Protein AF-A0A2V9GAP5-F1 (afdb_monomer_lite)

Foldseek 3Di:
DDDDDDDDDDDPPPPPPPVVPVVVVVVVVVVVVVVVVVVVVVVVVVVVVVVVVVVVVVVVVVVVVVVVVVVVVVVVVVVVVVVVVVVVVVVVVVVVVVVVVVVVVPPPCPDDDDPPPDDPPCVVVVVVVVVVVVVVVVVVVVVVVVVVPPDDPDLVVVCVVVVDHDPDDDPPDDD

Secondary structure (DSSP, 8-state):
----PPP-PPP----------HHHHHHHHHHHHHHHHHHHHHHHHHHHHHHHHHHHHHHHHHHHHHHHHHHHHHHHHHHHHHHHHHHHHHHHHHHHHHHHHHHGGG---SS----------THHHHHHHHHHHHHHHHHHHHHHHHHH-----SHHHHHHHH-S-------S---

pLDDT: mean 80.05, std 18.8, range [38.16, 98.5]

Sequence (175 aa):
MLKRAKPSQPLPLRDEITDRDPTYEALRSELAKSKTELAATEARAAAMSALVRTYRTESQQLDHKEVLHEAILRAAKSDEENYMLYLHKQEEARISDALDQQRFSNVVVAEPATVPFAPQGRWLLVVLLGGLIASLASVMLALVVDRWDPSFRTPDEVESFLGTPVIAAFPKNGR

Structure (mmCIF, N/CA/C/O backbone):
data_AF-A0A2V9GAP5-F1
#
_entry.id   AF-A0A2V9GAP5-F1
#
loop_
_atom_site.group_PDB
_atom_site.id
_atom_site.type_symbol
_atom_site.label_atom_id
_atom_site.label_alt_id
_atom_site.label_comp_id
_atom_site.label_asym_id
_atom_site.label_entity_id
_atom_site.label_seq_id
_atom_site.pdbx_PDB_ins_code
_atom_site.Cartn_x
_atom_site.Cartn_y
_atom_site.Cartn_z
_atom_site.occupancy
_atom_site.B_iso_or_equiv
_atom_site.auth_seq_id
_atom_site.auth_comp_id
_atom_site.auth_asym_id
_atom_site.auth_atom_id
_atom_site.pdbx_PDB_model_num
ATOM 1 N N . MET A 1 1 ? 80.482 -20.553 -98.162 1.00 42.00 1 MET A N 1
ATOM 2 C CA . MET A 1 1 ? 80.580 -19.219 -97.525 1.00 42.00 1 MET A CA 1
ATOM 3 C C . MET A 1 1 ? 79.157 -18.718 -97.303 1.00 42.00 1 MET A C 1
ATOM 5 O O . MET A 1 1 ? 78.459 -18.510 -98.275 1.00 42.00 1 MET A O 1
ATOM 9 N N . LEU A 1 2 ? 78.578 -18.914 -96.117 1.00 42.34 2 LEU A N 1
ATOM 10 C CA . LEU A 1 2 ? 78.665 -18.061 -94.919 1.00 42.34 2 LEU A CA 1
ATOM 11 C C . LEU A 1 2 ? 77.741 -16.829 -94.966 1.00 42.34 2 LEU A C 1
ATOM 13 O O . LEU A 1 2 ? 77.959 -15.927 -95.763 1.00 42.34 2 LEU A O 1
ATOM 17 N N . LYS A 1 3 ? 76.868 -16.783 -93.943 1.00 44.09 3 LYS A N 1
ATOM 18 C CA . LYS A 1 3 ? 76.179 -15.629 -93.328 1.00 44.09 3 LYS A CA 1
ATOM 19 C C . LYS A 1 3 ? 74.914 -15.124 -94.046 1.00 44.09 3 LYS A C 1
ATOM 21 O O . LYS A 1 3 ? 74.929 -14.897 -95.237 1.00 44.09 3 LYS A O 1
ATOM 26 N N . ARG A 1 4 ? 73.801 -14.844 -93.362 1.00 42.56 4 ARG A N 1
ATOM 27 C CA . ARG A 1 4 ? 73.518 -14.786 -91.917 1.00 42.56 4 ARG A CA 1
ATOM 28 C C . ARG A 1 4 ? 72.001 -14.846 -91.718 1.00 42.56 4 ARG A C 1
ATOM 30 O O . ARG A 1 4 ? 71.261 -14.163 -92.419 1.00 42.56 4 ARG A O 1
ATOM 37 N N . ALA A 1 5 ? 71.584 -15.642 -90.739 1.00 53.00 5 ALA A N 1
ATOM 38 C CA . ALA A 1 5 ? 70.235 -15.673 -90.197 1.00 53.00 5 ALA A CA 1
ATOM 39 C C . ALA A 1 5 ? 69.808 -14.281 -89.694 1.00 53.00 5 ALA A C 1
ATOM 41 O O . ALA A 1 5 ? 70.593 -13.589 -89.041 1.00 53.00 5 ALA A O 1
ATOM 42 N N . LYS A 1 6 ? 68.567 -13.886 -89.997 1.00 49.28 6 LYS A N 1
ATOM 43 C CA . LYS A 1 6 ? 67.902 -12.738 -89.369 1.00 49.28 6 LYS A CA 1
ATOM 44 C C . LYS A 1 6 ? 67.320 -13.183 -88.019 1.00 49.28 6 LYS A C 1
ATOM 46 O O . LYS A 1 6 ? 66.741 -14.266 -87.966 1.00 49.28 6 LYS A O 1
ATOM 51 N N . PRO A 1 7 ? 67.471 -12.392 -86.946 1.00 47.06 7 PRO A N 1
ATOM 52 C CA . PRO A 1 7 ? 66.996 -12.771 -85.625 1.00 47.06 7 PRO A CA 1
ATOM 53 C C . PRO A 1 7 ? 65.478 -12.593 -85.513 1.00 47.06 7 PRO A C 1
ATOM 55 O O . PRO A 1 7 ? 64.912 -11.599 -85.965 1.00 47.06 7 PRO A O 1
ATOM 58 N N . SER A 1 8 ? 64.842 -13.570 -84.878 1.00 51.41 8 SER A N 1
ATOM 59 C CA . SER A 1 8 ? 63.476 -13.532 -84.364 1.00 51.41 8 SER A CA 1
ATOM 60 C C . SER A 1 8 ? 63.342 -12.444 -83.292 1.00 51.41 8 SER A C 1
ATOM 62 O O . SER A 1 8 ? 63.929 -12.561 -82.217 1.00 51.41 8 SER A O 1
ATOM 64 N N . GLN A 1 9 ? 62.583 -11.386 -83.588 1.00 55.16 9 GLN A N 1
ATOM 65 C CA . GLN A 1 9 ? 62.144 -10.402 -82.595 1.00 55.16 9 GLN A CA 1
ATOM 66 C C . GLN A 1 9 ? 61.122 -11.059 -81.653 1.00 55.16 9 GLN A C 1
ATOM 68 O O . GLN A 1 9 ? 60.134 -11.609 -82.145 1.00 55.16 9 GLN A O 1
ATOM 73 N N . PRO A 1 10 ? 61.317 -11.026 -80.324 1.00 55.38 10 PRO A N 1
ATOM 74 C CA . PRO A 1 10 ? 60.273 -11.438 -79.398 1.00 55.38 10 PRO A CA 1
ATOM 75 C C . PRO A 1 10 ? 59.133 -10.412 -79.443 1.00 55.38 10 PRO A C 1
ATOM 77 O O . PRO A 1 10 ? 59.378 -9.205 -79.502 1.00 55.38 10 PRO A O 1
ATOM 80 N N . LEU A 1 11 ? 57.890 -10.904 -79.452 1.00 56.31 11 LEU A N 1
ATOM 81 C CA . LEU A 1 11 ? 56.691 -10.071 -79.374 1.00 56.31 11 LEU A CA 1
ATOM 82 C C . LEU A 1 11 ? 56.802 -9.136 -78.158 1.00 56.31 11 LEU A C 1
ATOM 84 O O . LEU A 1 11 ? 57.191 -9.607 -77.086 1.00 56.31 11 LEU A O 1
ATOM 88 N N . PRO A 1 12 ? 56.439 -7.847 -78.276 1.00 52.25 12 PRO A N 1
ATOM 89 C CA . PRO A 1 12 ? 56.306 -7.008 -77.100 1.00 52.25 12 PRO A CA 1
ATOM 90 C C . PRO A 1 12 ? 55.169 -7.580 -76.253 1.00 52.25 12 PRO A C 1
ATOM 92 O O . PRO A 1 12 ? 54.003 -7.555 -76.654 1.00 52.25 12 PRO A O 1
ATOM 95 N N . LEU A 1 13 ? 55.525 -8.134 -75.095 1.00 56.91 13 LEU A N 1
ATOM 96 C CA . LEU A 1 13 ? 54.592 -8.341 -74.000 1.00 56.91 13 LEU A CA 1
ATOM 97 C C . LEU A 1 13 ? 53.980 -6.970 -73.718 1.00 56.91 13 LEU A C 1
ATOM 99 O O . LEU A 1 13 ? 54.656 -6.053 -73.255 1.00 56.91 13 LEU A O 1
ATOM 103 N N . ARG A 1 14 ? 52.715 -6.803 -74.103 1.00 49.72 14 ARG A N 1
ATOM 104 C CA . ARG A 1 14 ? 51.890 -5.720 -73.591 1.00 49.72 14 ARG A CA 1
ATOM 105 C C . ARG A 1 14 ? 51.720 -6.011 -72.108 1.00 49.72 14 ARG A C 1
ATOM 107 O O . ARG A 1 14 ? 50.833 -6.774 -71.738 1.00 49.72 14 ARG A O 1
ATOM 114 N N . ASP A 1 15 ? 52.580 -5.423 -71.288 1.00 47.41 15 ASP A N 1
ATOM 115 C CA . ASP A 1 15 ? 52.217 -5.123 -69.913 1.00 47.41 15 ASP A CA 1
ATOM 116 C C . ASP A 1 15 ? 51.073 -4.118 -70.010 1.00 47.41 15 ASP A C 1
ATOM 118 O O . ASP A 1 15 ? 51.257 -2.905 -70.112 1.00 47.41 15 ASP A O 1
ATOM 122 N N . GLU A 1 16 ? 49.858 -4.650 -70.087 1.00 46.19 16 GLU A N 1
ATOM 123 C CA . GLU A 1 16 ? 48.656 -3.918 -69.750 1.00 46.19 16 GLU A CA 1
ATOM 124 C C . GLU A 1 16 ? 48.763 -3.679 -68.246 1.00 46.19 16 GLU A C 1
ATOM 126 O O . GLU A 1 16 ? 48.257 -4.442 -67.422 1.00 46.19 16 GLU A O 1
ATOM 131 N N . ILE A 1 17 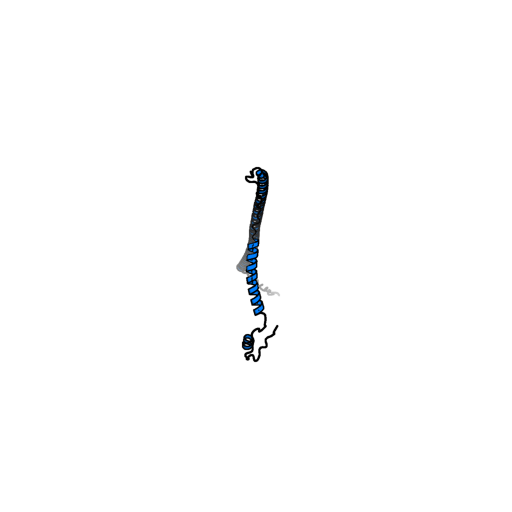? 49.533 -2.651 -67.883 1.00 52.22 17 ILE A N 1
ATOM 132 C CA . ILE A 1 17 ? 49.491 -2.072 -66.555 1.00 52.22 17 ILE A CA 1
ATOM 133 C C . ILE A 1 17 ? 48.059 -1.557 -66.462 1.00 52.22 17 ILE A C 1
ATOM 135 O O . ILE A 1 17 ? 47.737 -0.462 -66.919 1.00 52.22 17 ILE A O 1
ATOM 139 N N . THR A 1 18 ? 47.166 -2.411 -65.961 1.00 55.19 18 THR A N 1
ATOM 140 C CA . THR A 1 18 ? 45.928 -1.991 -65.323 1.00 55.19 18 THR A CA 1
ATOM 141 C C . THR A 1 18 ? 46.395 -1.136 -64.160 1.00 55.19 18 THR A C 1
ATOM 143 O O . THR A 1 18 ? 46.588 -1.619 -63.045 1.00 55.19 18 THR A O 1
ATOM 146 N N . ASP A 1 19 ? 46.712 0.117 -64.471 1.00 53.78 19 ASP A N 1
ATOM 147 C CA . ASP A 1 19 ? 47.077 1.133 -63.513 1.00 53.78 19 ASP A CA 1
ATOM 148 C C . ASP A 1 19 ? 45.773 1.435 -62.787 1.00 53.78 19 ASP A C 1
ATOM 150 O O . ASP A 1 19 ? 44.935 2.229 -63.216 1.00 53.78 19 ASP A O 1
ATOM 154 N N . ARG A 1 20 ? 45.502 0.610 -61.773 1.00 62.16 20 ARG A N 1
ATOM 155 C CA . ARG A 1 20 ? 44.418 0.820 -60.829 1.00 62.16 20 ARG A CA 1
ATOM 156 C C . ARG A 1 20 ? 44.632 2.213 -60.279 1.00 62.16 20 ARG A C 1
ATOM 158 O O . ARG A 1 20 ? 45.598 2.410 -59.551 1.00 62.16 20 ARG A O 1
ATOM 165 N N . ASP A 1 21 ? 43.738 3.138 -60.620 1.00 75.69 21 ASP A N 1
ATOM 166 C CA . ASP A 1 21 ? 43.784 4.500 -60.102 1.00 75.69 21 ASP A CA 1
ATOM 167 C C . ASP A 1 21 ? 43.881 4.429 -58.565 1.00 75.69 21 ASP A C 1
ATOM 169 O O . ASP A 1 21 ? 42.921 4.004 -57.903 1.00 75.69 21 ASP A O 1
ATOM 173 N N . PRO A 1 22 ? 45.038 4.783 -57.978 1.00 80.38 22 PRO A N 1
ATOM 174 C CA . PRO A 1 22 ? 45.270 4.633 -56.547 1.00 80.38 22 PRO A CA 1
ATOM 175 C C . PRO A 1 22 ? 44.292 5.487 -55.731 1.00 80.38 22 PRO A C 1
ATOM 177 O O . PRO A 1 22 ? 43.966 5.148 -54.593 1.00 80.38 22 PRO A O 1
ATOM 180 N N . THR A 1 23 ? 43.752 6.550 -56.333 1.00 84.31 23 THR A N 1
ATOM 181 C CA . THR A 1 23 ? 42.716 7.403 -55.745 1.00 84.31 23 THR A CA 1
ATOM 182 C C . THR A 1 23 ? 41.399 6.654 -55.564 1.00 84.31 23 THR A C 1
ATOM 184 O O . THR A 1 23 ? 40.734 6.800 -54.536 1.00 84.31 23 THR A O 1
ATOM 187 N N . TYR A 1 24 ? 41.020 5.820 -56.536 1.00 87.38 24 TYR A N 1
ATOM 188 C CA . TYR A 1 24 ? 39.764 5.073 -56.500 1.00 87.38 24 TYR A CA 1
ATOM 189 C C . TYR A 1 24 ? 39.777 3.982 -55.423 1.00 87.38 24 TYR A C 1
ATOM 191 O O . TYR A 1 24 ? 38.814 3.844 -54.665 1.00 87.38 24 TYR A O 1
ATOM 199 N N . GLU A 1 25 ? 40.876 3.232 -55.304 1.00 88.62 25 GLU A N 1
ATOM 200 C CA . GLU A 1 25 ? 41.011 2.210 -54.256 1.00 88.62 25 GLU A CA 1
ATOM 201 C C . GLU A 1 25 ? 41.095 2.842 -52.853 1.00 88.62 25 GLU A C 1
ATOM 203 O O . GLU A 1 25 ? 40.479 2.328 -51.914 1.00 88.62 25 GLU A O 1
ATOM 208 N N . ALA A 1 26 ? 41.753 4.001 -52.705 1.00 89.00 26 ALA A N 1
ATOM 209 C CA . ALA A 1 26 ? 41.756 4.757 -51.451 1.00 89.00 26 ALA A CA 1
ATOM 210 C C . ALA A 1 26 ? 40.341 5.216 -51.052 1.00 89.00 26 ALA A C 1
ATOM 212 O O . ALA A 1 26 ? 39.921 5.012 -49.912 1.00 89.00 26 ALA A O 1
ATOM 213 N N . LEU A 1 27 ? 39.567 5.759 -51.998 1.00 92.94 27 LEU A N 1
ATOM 214 C CA . LEU A 1 27 ? 38.193 6.203 -51.746 1.00 92.94 27 LEU A CA 1
ATOM 215 C C . LEU A 1 27 ? 37.264 5.031 -51.399 1.00 92.94 27 LEU A C 1
ATOM 217 O O . LEU A 1 27 ? 36.411 5.143 -50.517 1.00 92.94 27 LEU A O 1
ATOM 221 N N . ARG A 1 28 ? 37.444 3.879 -52.055 1.00 94.06 28 ARG A N 1
ATOM 222 C CA . ARG A 1 28 ? 36.701 2.651 -51.748 1.00 94.06 28 ARG A CA 1
ATOM 223 C C . ARG A 1 28 ? 37.021 2.129 -50.349 1.00 94.06 28 ARG A C 1
ATOM 225 O O . ARG A 1 28 ? 36.103 1.699 -49.649 1.00 94.06 28 ARG A O 1
ATOM 232 N N . SER A 1 29 ? 38.291 2.172 -49.947 1.00 93.25 29 SER A N 1
ATOM 233 C CA . SER A 1 29 ? 38.723 1.810 -48.595 1.00 93.25 29 SER A CA 1
ATOM 234 C C . SER A 1 29 ? 38.112 2.739 -47.547 1.00 93.25 29 SER A C 1
ATOM 236 O O . SER A 1 29 ? 37.570 2.258 -46.553 1.00 93.25 29 SER A O 1
ATOM 238 N N . GLU A 1 30 ? 38.125 4.053 -47.783 1.00 95.31 30 GLU A N 1
ATOM 239 C CA . GLU A 1 30 ? 37.531 5.028 -46.860 1.00 95.31 30 GLU A CA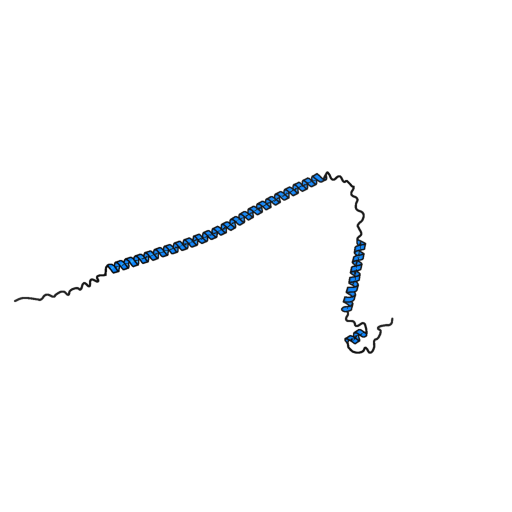 1
ATOM 240 C C . GLU A 1 30 ? 36.014 4.832 -46.743 1.00 95.31 30 GLU A C 1
ATOM 242 O O . GLU A 1 30 ? 35.474 4.768 -45.643 1.00 95.31 30 GLU A O 1
ATOM 247 N N . LEU A 1 31 ? 35.321 4.610 -47.863 1.00 96.12 31 LEU A N 1
ATOM 248 C CA . LEU A 1 31 ? 33.887 4.318 -47.864 1.00 96.12 31 LEU A CA 1
ATOM 249 C C . LEU A 1 31 ? 33.568 3.020 -47.110 1.00 96.12 31 LEU A C 1
ATOM 251 O O . LEU A 1 31 ? 32.588 2.966 -46.362 1.00 96.12 31 LEU A O 1
ATOM 255 N N . ALA A 1 32 ? 34.374 1.969 -47.289 1.00 95.38 32 ALA A N 1
ATOM 256 C CA . ALA A 1 32 ? 34.223 0.729 -46.534 1.00 95.38 32 ALA A CA 1
ATOM 257 C C . ALA A 1 32 ? 34.416 0.972 -45.030 1.00 95.38 32 ALA A C 1
ATOM 259 O O . ALA A 1 32 ? 33.592 0.523 -44.232 1.00 95.38 32 ALA A O 1
ATOM 260 N N . LYS A 1 33 ? 35.435 1.750 -44.651 1.00 96.94 33 LYS A N 1
ATOM 261 C CA . LYS A 1 33 ? 35.702 2.137 -43.264 1.00 96.94 33 LYS A CA 1
ATOM 262 C C . LYS A 1 33 ? 34.536 2.926 -42.663 1.00 96.94 33 LYS A C 1
ATOM 264 O O . LYS A 1 33 ? 33.989 2.493 -41.650 1.00 96.94 33 LYS A O 1
ATOM 269 N N . SER A 1 34 ? 34.061 3.987 -43.318 1.00 96.62 34 SER A N 1
ATOM 270 C CA . SER A 1 34 ? 32.913 4.769 -42.836 1.00 96.62 34 SER A CA 1
ATOM 271 C C . SER A 1 34 ? 31.641 3.926 -42.713 1.00 96.62 34 SER A C 1
ATOM 273 O O . SER A 1 34 ? 30.898 4.082 -41.748 1.00 96.62 34 SER A O 1
ATOM 275 N N . LYS A 1 35 ? 31.392 2.983 -43.635 1.00 97.50 35 LYS A N 1
ATOM 276 C CA . LYS A 1 35 ? 30.262 2.043 -43.513 1.00 97.50 35 LYS A CA 1
ATOM 277 C C . LYS A 1 35 ? 30.387 1.143 -42.287 1.00 97.50 35 LYS A C 1
ATOM 279 O O . LYS A 1 35 ? 29.393 0.918 -41.602 1.00 97.50 35 LYS A O 1
ATOM 284 N N . THR A 1 36 ? 31.585 0.631 -41.999 1.00 97.44 36 THR A N 1
ATOM 285 C CA . THR A 1 36 ? 31.807 -0.186 -40.796 1.00 97.44 36 THR A CA 1
ATOM 286 C C . THR A 1 36 ? 31.676 0.628 -39.513 1.00 97.44 36 THR A C 1
ATOM 288 O O . THR A 1 36 ? 31.097 0.144 -38.544 1.00 97.44 36 THR A O 1
ATOM 291 N N . GLU A 1 37 ? 32.145 1.877 -39.511 1.00 97.44 37 GLU A N 1
ATOM 292 C CA . GLU A 1 37 ? 31.994 2.788 -38.377 1.00 97.44 37 GLU A CA 1
ATOM 293 C C . GLU A 1 37 ? 30.525 3.135 -38.129 1.00 97.44 37 GLU A C 1
ATOM 295 O O . GLU A 1 37 ? 30.083 3.078 -36.983 1.00 97.44 37 GLU A O 1
ATOM 300 N N . LEU A 1 38 ? 29.754 3.411 -39.187 1.00 97.88 38 LEU A N 1
ATOM 301 C CA . LEU A 1 38 ? 28.312 3.640 -39.100 1.00 97.88 38 LEU A CA 1
ATOM 302 C C . LEU A 1 38 ? 27.586 2.416 -38.529 1.00 97.88 38 LEU A C 1
ATOM 304 O O . LEU A 1 38 ? 26.848 2.535 -37.558 1.00 97.88 38 LEU A O 1
ATOM 308 N N . ALA A 1 39 ? 27.851 1.221 -39.063 1.00 97.56 39 ALA A N 1
ATOM 309 C CA . ALA A 1 39 ? 27.238 -0.005 -38.554 1.00 97.56 39 ALA A CA 1
ATOM 310 C C . ALA A 1 39 ? 27.597 -0.257 -37.075 1.00 97.56 39 ALA A C 1
ATOM 312 O O . ALA A 1 39 ? 26.755 -0.679 -36.281 1.00 97.56 39 ALA A O 1
ATOM 313 N N . ALA A 1 40 ? 28.839 0.033 -36.674 1.00 97.62 40 ALA A N 1
ATOM 314 C CA . ALA A 1 40 ? 29.275 -0.103 -35.289 1.00 97.62 40 ALA A CA 1
ATOM 315 C C . ALA A 1 40 ? 28.609 0.923 -34.354 1.00 97.62 40 ALA A C 1
ATOM 317 O O . ALA A 1 40 ? 28.261 0.581 -33.221 1.00 97.62 40 ALA A O 1
ATOM 318 N N . THR A 1 41 ? 28.434 2.177 -34.784 1.00 97.75 41 THR A N 1
ATOM 319 C CA . THR A 1 41 ? 27.754 3.203 -33.978 1.00 97.75 41 THR A CA 1
ATOM 320 C C . THR A 1 41 ? 26.254 2.946 -33.884 1.00 97.75 41 THR A C 1
ATOM 322 O O . THR A 1 41 ? 25.707 3.060 -32.788 1.00 97.75 41 THR A O 1
ATOM 325 N N . GLU A 1 42 ? 25.608 2.500 -34.961 1.00 98.25 42 GLU A N 1
ATOM 326 C CA . GLU A 1 42 ? 24.206 2.066 -34.956 1.00 98.25 42 GLU A CA 1
ATOM 327 C C . GLU A 1 42 ? 23.986 0.882 -34.010 1.00 98.25 42 GLU A C 1
ATOM 329 O O . GLU A 1 42 ? 23.070 0.912 -33.187 1.00 98.25 42 GLU A O 1
ATOM 334 N N . ALA A 1 43 ? 24.867 -0.125 -34.041 1.00 97.62 43 ALA A N 1
ATOM 335 C CA . ALA A 1 43 ? 24.798 -1.258 -33.119 1.00 97.62 43 ALA A CA 1
ATOM 336 C C . ALA A 1 43 ? 24.942 -0.820 -31.650 1.00 97.62 43 ALA A C 1
ATOM 338 O O . ALA A 1 43 ? 24.191 -1.281 -30.786 1.00 97.62 43 ALA A O 1
ATOM 339 N N . ARG A 1 44 ? 25.860 0.113 -31.353 1.00 97.75 44 ARG A N 1
ATOM 340 C CA . ARG A 1 44 ? 26.001 0.687 -30.002 1.00 97.75 44 ARG A CA 1
ATOM 341 C C . ARG A 1 44 ? 24.767 1.483 -29.585 1.00 97.75 44 ARG A C 1
ATOM 343 O O . ARG A 1 44 ? 24.320 1.341 -28.449 1.00 97.75 44 ARG A O 1
ATOM 350 N N . ALA A 1 45 ? 24.208 2.294 -30.482 1.00 98.06 45 ALA A N 1
ATOM 351 C CA . ALA A 1 45 ? 22.997 3.062 -30.215 1.00 98.06 45 ALA A CA 1
ATOM 352 C C . ALA A 1 45 ? 21.805 2.134 -29.932 1.00 98.06 45 ALA A C 1
ATOM 354 O O . ALA A 1 45 ? 21.080 2.344 -28.959 1.00 98.06 45 ALA A O 1
ATOM 355 N N . ALA A 1 46 ? 21.651 1.063 -30.715 1.00 98.25 46 ALA A N 1
ATOM 356 C CA . ALA A 1 46 ? 20.626 0.050 -30.502 1.00 98.25 46 ALA A CA 1
ATOM 357 C C . ALA A 1 46 ? 20.786 -0.636 -29.135 1.00 98.25 46 ALA A C 1
ATOM 359 O O . ALA A 1 46 ? 19.826 -0.676 -28.361 1.00 98.25 46 ALA A O 1
ATOM 360 N N . ALA A 1 47 ? 21.996 -1.089 -28.790 1.00 97.94 47 ALA A N 1
ATOM 361 C CA . ALA A 1 47 ? 22.282 -1.710 -27.495 1.00 97.94 47 ALA A CA 1
ATOM 362 C C . ALA A 1 47 ? 22.006 -0.759 -26.315 1.00 97.94 47 ALA A C 1
ATOM 364 O O . ALA A 1 47 ? 21.355 -1.148 -25.345 1.00 97.94 47 ALA A O 1
ATOM 365 N N . MET A 1 48 ? 22.426 0.506 -26.417 1.00 98.12 48 MET A N 1
ATOM 366 C CA . MET A 1 48 ? 22.162 1.518 -25.391 1.00 98.12 48 MET A CA 1
ATOM 367 C C . MET A 1 48 ? 20.661 1.797 -25.248 1.00 98.12 48 MET A C 1
ATOM 369 O O . MET A 1 48 ? 20.146 1.884 -24.136 1.00 98.12 48 MET A O 1
ATOM 373 N N . SER A 1 49 ? 19.931 1.886 -26.363 1.00 98.00 49 SER A N 1
ATOM 374 C CA . SER A 1 49 ? 18.481 2.093 -26.336 1.00 98.00 49 SER A CA 1
ATOM 375 C C . SER A 1 49 ? 17.741 0.931 -25.664 1.00 98.00 49 SER A C 1
ATOM 377 O O . SER A 1 49 ? 16.784 1.161 -24.925 1.00 98.00 49 SER A O 1
ATOM 379 N N . ALA A 1 50 ? 18.207 -0.306 -25.867 1.00 98.06 50 ALA A N 1
ATOM 380 C CA . ALA A 1 50 ? 17.674 -1.479 -25.188 1.00 98.06 50 ALA A CA 1
ATOM 381 C C . ALA A 1 50 ? 17.939 -1.403 -23.679 1.00 98.06 50 ALA A C 1
ATOM 383 O O . ALA A 1 50 ? 17.016 -1.591 -22.892 1.00 98.06 50 ALA A O 1
ATOM 384 N N . LEU A 1 51 ? 19.157 -1.026 -23.279 1.00 98.25 51 LEU A N 1
ATOM 385 C CA . LEU A 1 51 ? 19.525 -0.868 -21.874 1.00 98.25 51 LEU A CA 1
ATOM 386 C C . LEU A 1 51 ? 18.678 0.204 -21.169 1.00 98.25 51 LEU A C 1
ATOM 388 O O . LEU A 1 51 ? 18.150 -0.038 -20.087 1.00 98.25 51 LEU A O 1
ATOM 392 N N . VAL A 1 52 ? 18.469 1.359 -21.811 1.00 98.38 52 VAL A N 1
ATOM 393 C CA . VAL A 1 52 ? 17.598 2.428 -21.290 1.00 98.38 52 VAL A CA 1
ATOM 394 C C . VAL A 1 52 ? 16.158 1.941 -21.114 1.00 98.38 52 VAL A C 1
ATOM 396 O O . VAL A 1 52 ? 15.518 2.269 -20.115 1.00 98.38 52 VAL A O 1
ATOM 399 N N . ARG A 1 53 ? 15.630 1.145 -22.053 1.00 98.31 53 ARG A N 1
ATOM 400 C CA . ARG A 1 53 ? 14.280 0.565 -21.932 1.00 98.31 53 ARG A CA 1
ATOM 401 C C . ARG A 1 53 ? 14.182 -0.407 -20.758 1.00 98.31 53 ARG A C 1
ATOM 403 O O . ARG A 1 53 ? 13.187 -0.358 -20.033 1.00 98.31 53 ARG A O 1
ATOM 410 N N . THR A 1 54 ? 15.200 -1.239 -20.546 1.00 98.19 54 THR A N 1
ATOM 411 C CA . THR A 1 54 ? 15.262 -2.151 -19.397 1.00 98.19 54 THR A CA 1
ATOM 412 C C . THR A 1 54 ? 15.264 -1.371 -18.088 1.00 98.19 54 THR A C 1
ATOM 414 O O . THR A 1 54 ? 14.357 -1.562 -17.283 1.00 98.19 54 THR A O 1
ATOM 417 N N . TYR A 1 55 ? 16.178 -0.410 -17.919 1.00 97.94 55 TYR A N 1
ATOM 418 C CA . TYR A 1 55 ? 16.238 0.408 -16.702 1.00 97.94 55 TYR A CA 1
ATOM 419 C C . TYR A 1 55 ? 14.954 1.195 -16.449 1.00 97.94 55 TYR A C 1
ATOM 421 O O . TYR A 1 55 ? 14.511 1.309 -15.310 1.00 97.94 55 TYR A O 1
ATOM 429 N N . ARG A 1 56 ? 14.312 1.712 -17.500 1.00 98.06 56 ARG A N 1
ATOM 430 C CA . ARG A 1 56 ? 13.022 2.395 -17.358 1.00 98.06 56 ARG A CA 1
ATOM 431 C C . ARG A 1 56 ? 11.932 1.451 -16.854 1.00 98.06 56 ARG A C 1
ATOM 433 O O . ARG A 1 56 ? 11.128 1.853 -16.022 1.00 98.06 56 ARG A O 1
ATOM 440 N N . THR A 1 57 ? 11.917 0.215 -17.345 1.00 97.88 57 THR A N 1
ATOM 441 C CA . THR A 1 57 ? 10.959 -0.807 -16.904 1.00 97.88 57 THR A CA 1
ATOM 442 C C . THR A 1 57 ? 11.226 -1.216 -15.455 1.00 97.88 57 THR A C 1
ATOM 444 O O . THR A 1 57 ? 10.292 -1.299 -14.664 1.00 97.88 57 THR A O 1
ATOM 447 N N . GLU A 1 58 ? 12.490 -1.415 -15.081 1.00 97.81 58 GLU A N 1
ATOM 448 C CA . GLU A 1 58 ? 12.882 -1.721 -13.700 1.00 97.81 58 GLU A CA 1
ATOM 449 C C . GLU A 1 58 ? 12.527 -0.585 -12.736 1.00 97.81 58 GLU A C 1
ATOM 451 O O . GLU A 1 58 ? 11.955 -0.847 -11.681 1.00 97.81 58 GLU A O 1
ATOM 456 N N . SER A 1 59 ? 12.780 0.671 -13.119 1.00 97.69 59 SER A N 1
ATOM 457 C CA . SER A 1 59 ? 12.388 1.848 -12.332 1.00 97.69 59 SER A CA 1
ATOM 458 C C . SER A 1 59 ? 10.878 1.888 -12.111 1.00 97.69 59 SER A C 1
ATOM 460 O O . SER A 1 59 ? 10.436 2.017 -10.980 1.00 97.69 59 SER A O 1
ATOM 462 N N . GLN A 1 60 ? 10.075 1.682 -13.160 1.00 97.44 60 GLN A N 1
ATOM 463 C CA . GLN A 1 60 ? 8.613 1.651 -13.033 1.00 97.44 60 GLN A CA 1
ATOM 464 C C . GLN A 1 60 ? 8.124 0.524 -12.113 1.00 97.44 60 GLN A C 1
ATOM 466 O O . GLN A 1 60 ? 7.158 0.697 -11.370 1.00 97.44 60 GLN A O 1
ATOM 471 N N . GLN A 1 61 ? 8.777 -0.640 -12.151 1.00 97.38 61 GLN A N 1
ATOM 472 C CA . GLN A 1 61 ? 8.464 -1.734 -11.232 1.00 97.38 61 GLN A CA 1
ATOM 473 C C . GLN A 1 61 ? 8.845 -1.399 -9.789 1.00 97.38 61 GLN A C 1
ATOM 475 O O . GLN A 1 61 ? 8.134 -1.805 -8.870 1.00 97.38 61 GLN A O 1
ATOM 480 N N . LEU A 1 62 ? 9.956 -0.692 -9.582 1.00 97.50 62 LEU A N 1
ATOM 481 C CA . LEU A 1 62 ? 10.390 -0.262 -8.259 1.00 97.50 62 LEU A CA 1
ATOM 482 C C . LEU A 1 62 ? 9.436 0.785 -7.678 1.00 97.50 62 LEU A C 1
ATOM 484 O O . LEU A 1 62 ? 8.971 0.590 -6.559 1.00 97.50 62 LEU A O 1
ATOM 488 N N . ASP A 1 63 ? 9.049 1.789 -8.468 1.00 96.75 63 ASP A N 1
ATOM 489 C CA . ASP A 1 63 ? 8.064 2.805 -8.076 1.00 96.75 63 ASP A CA 1
ATOM 490 C C . ASP A 1 63 ? 6.744 2.143 -7.644 1.00 96.75 63 ASP A C 1
ATOM 492 O O . ASP A 1 63 ? 6.156 2.477 -6.616 1.00 96.75 63 ASP A O 1
ATOM 496 N N . HIS A 1 64 ? 6.285 1.132 -8.393 1.00 96.06 64 HIS A N 1
ATOM 497 C CA . HIS A 1 64 ? 5.077 0.393 -8.028 1.00 96.06 64 HIS A CA 1
ATOM 498 C C . HIS A 1 64 ? 5.230 -0.372 -6.704 1.00 96.06 64 HIS A C 1
ATOM 500 O O . HIS A 1 64 ? 4.313 -0.382 -5.880 1.00 96.06 64 HIS A O 1
ATOM 506 N N . LYS A 1 65 ? 6.389 -1.001 -6.476 1.00 96.62 65 LYS A N 1
ATOM 507 C CA . LYS A 1 65 ? 6.687 -1.691 -5.212 1.00 96.62 65 LYS A CA 1
ATOM 508 C C . LYS A 1 65 ? 6.756 -0.720 -4.037 1.00 96.62 65 LYS A C 1
ATOM 510 O O . LYS A 1 65 ? 6.299 -1.080 -2.958 1.00 96.62 65 LYS A O 1
ATOM 515 N N . GLU A 1 66 ? 7.279 0.484 -4.237 1.00 97.06 66 GLU A N 1
ATOM 516 C CA . GLU A 1 66 ? 7.347 1.523 -3.208 1.00 97.06 66 GLU A CA 1
ATOM 517 C C . GLU A 1 66 ? 5.946 1.981 -2.783 1.00 97.06 66 GLU A C 1
ATOM 519 O O . GLU A 1 66 ? 5.637 1.991 -1.591 1.00 97.06 66 GLU A O 1
ATOM 524 N N . VAL A 1 67 ? 5.044 2.219 -3.743 1.00 97.31 67 VAL A N 1
ATOM 525 C CA . VAL A 1 67 ? 3.635 2.547 -3.454 1.00 97.31 67 VAL A CA 1
ATOM 526 C C . VAL A 1 67 ? 2.948 1.436 -2.653 1.00 97.31 67 VAL A C 1
ATOM 528 O O . VAL A 1 67 ? 2.240 1.715 -1.680 1.00 97.31 67 VAL A O 1
ATOM 531 N N . LEU A 1 68 ? 3.152 0.171 -3.038 1.00 97.00 68 LEU A N 1
ATOM 532 C CA . LEU A 1 68 ? 2.604 -0.973 -2.303 1.00 97.00 68 LEU A CA 1
ATOM 533 C C . LEU A 1 68 ? 3.201 -1.083 -0.896 1.00 97.00 68 LEU A C 1
ATOM 535 O O . LEU A 1 68 ? 2.476 -1.361 0.058 1.00 97.00 68 LEU A O 1
ATOM 539 N N . HIS A 1 69 ? 4.504 -0.845 -0.756 1.00 97.94 69 HIS A N 1
ATOM 540 C CA . HIS A 1 69 ? 5.187 -0.883 0.529 1.00 97.94 69 HIS A CA 1
ATOM 541 C C . HIS A 1 69 ? 4.636 0.176 1.489 1.00 97.94 69 HIS A C 1
ATOM 543 O O . HIS A 1 69 ? 4.258 -0.155 2.613 1.00 97.94 69 HIS A O 1
ATOM 549 N N . GLU A 1 70 ? 4.489 1.422 1.032 1.00 98.00 70 GLU A N 1
ATOM 550 C CA . GLU A 1 70 ? 3.872 2.477 1.835 1.00 98.00 70 GLU A CA 1
ATOM 551 C C . GLU A 1 70 ? 2.426 2.152 2.222 1.00 98.00 70 GLU A C 1
ATOM 553 O O . GLU A 1 70 ? 2.005 2.437 3.344 1.00 98.00 70 GLU A O 1
ATOM 558 N N . ALA A 1 71 ? 1.646 1.569 1.307 1.00 97.75 71 ALA A N 1
ATOM 559 C CA . ALA A 1 71 ? 0.269 1.184 1.592 1.00 97.75 71 ALA A CA 1
ATOM 560 C C . ALA A 1 71 ? 0.196 0.141 2.717 1.00 97.75 71 ALA A C 1
ATOM 562 O O . ALA A 1 71 ? -0.619 0.288 3.627 1.00 97.75 71 ALA A O 1
ATOM 563 N N . ILE A 1 72 ? 1.080 -0.862 2.694 1.00 97.94 72 ILE A N 1
ATOM 564 C CA . ILE A 1 72 ? 1.165 -1.887 3.742 1.00 97.94 72 ILE A CA 1
ATOM 565 C C . ILE A 1 72 ? 1.601 -1.269 5.076 1.00 97.94 72 ILE A C 1
ATOM 567 O O . ILE A 1 72 ? 0.999 -1.573 6.101 1.00 97.94 72 ILE A O 1
ATOM 571 N N . LEU A 1 73 ? 2.594 -0.373 5.081 1.00 98.50 73 LEU A N 1
ATOM 572 C CA . LEU A 1 73 ? 3.026 0.311 6.306 1.00 98.50 73 LEU A CA 1
ATOM 573 C C . LEU A 1 73 ? 1.912 1.171 6.912 1.00 98.50 73 LEU A C 1
ATOM 575 O O . LEU A 1 73 ? 1.703 1.146 8.124 1.00 98.50 73 LEU A O 1
ATOM 579 N N . ARG A 1 74 ? 1.166 1.907 6.077 1.00 98.25 74 ARG A N 1
ATOM 580 C CA . ARG A 1 74 ? 0.002 2.682 6.530 1.00 98.25 74 ARG A CA 1
ATOM 581 C C . ARG A 1 74 ? -1.084 1.781 7.118 1.00 98.25 74 ARG A C 1
ATOM 583 O O . ARG A 1 74 ? -1.633 2.124 8.160 1.00 98.25 74 ARG A O 1
ATOM 590 N N . ALA A 1 75 ? -1.369 0.644 6.482 1.00 98.19 75 ALA A N 1
ATOM 591 C CA . ALA A 1 75 ? -2.343 -0.322 6.985 1.00 98.19 75 ALA A CA 1
ATOM 592 C C . ALA A 1 75 ? -1.908 -0.907 8.338 1.00 98.19 75 ALA A C 1
ATOM 594 O O . ALA A 1 75 ? -2.669 -0.841 9.297 1.00 98.19 75 ALA A O 1
ATOM 595 N N . ALA A 1 76 ? -0.658 -1.367 8.448 1.00 98.38 76 ALA A N 1
ATOM 596 C CA . ALA A 1 76 ? -0.112 -1.903 9.693 1.00 98.38 76 ALA A CA 1
ATOM 597 C C . ALA A 1 76 ? -0.169 -0.880 10.839 1.00 98.38 76 ALA A C 1
ATOM 599 O O . ALA A 1 76 ? -0.581 -1.218 11.945 1.00 98.38 76 ALA A O 1
ATOM 600 N N . LYS A 1 77 ? 0.177 0.384 10.562 1.00 98.44 77 LYS A N 1
ATOM 601 C CA . LYS A 1 77 ? 0.077 1.466 11.547 1.00 98.44 77 LYS A CA 1
ATOM 602 C C . LYS A 1 77 ? -1.369 1.713 11.987 1.00 98.44 77 LYS A C 1
ATOM 604 O O . LYS A 1 77 ? -1.624 1.871 13.175 1.00 98.44 77 LYS A O 1
ATOM 609 N N . SER A 1 78 ? -2.317 1.726 11.048 1.00 98.44 78 SER A N 1
ATOM 610 C CA . SER A 1 78 ? -3.739 1.877 11.376 1.00 98.44 78 SER A CA 1
ATOM 611 C C . SER A 1 78 ? -4.253 0.718 12.232 1.00 98.44 78 SER A C 1
ATOM 613 O O . SER A 1 78 ? -5.045 0.946 13.143 1.00 98.44 78 SER A O 1
ATOM 615 N N . ASP A 1 79 ? -3.828 -0.511 11.945 1.00 98.25 79 ASP A N 1
ATOM 616 C CA . ASP A 1 79 ? -4.223 -1.693 12.711 1.00 98.25 79 ASP A CA 1
ATOM 617 C C . ASP A 1 79 ? -3.634 -1.668 14.125 1.00 98.25 79 ASP A C 1
ATOM 619 O O . ASP A 1 79 ? -4.332 -1.988 15.087 1.00 98.25 79 ASP A O 1
ATOM 623 N N . GLU A 1 80 ? -2.384 -1.224 14.272 1.00 98.44 80 GLU A N 1
ATOM 624 C CA . GLU A 1 80 ? -1.744 -1.011 15.572 1.00 98.44 80 GLU A CA 1
ATOM 625 C C . GLU A 1 80 ? -2.483 0.054 16.399 1.00 98.44 80 GLU A C 1
ATOM 627 O O . GLU A 1 80 ? -2.827 -0.191 17.557 1.00 98.44 80 GLU A O 1
ATOM 632 N N . GLU A 1 81 ? -2.794 1.210 15.807 1.00 98.19 81 GLU A N 1
ATOM 633 C CA . GLU A 1 81 ? -3.548 2.281 16.471 1.00 98.19 81 GLU A CA 1
ATOM 634 C C . GLU A 1 81 ? -4.947 1.810 16.900 1.00 98.19 81 GLU A C 1
ATOM 636 O O . GLU A 1 81 ? -5.371 2.059 18.033 1.00 98.19 81 GLU A O 1
ATOM 641 N N . ASN A 1 82 ? -5.644 1.069 16.033 1.00 98.12 82 ASN A N 1
ATOM 642 C CA . ASN A 1 82 ? -6.943 0.477 16.347 1.00 98.12 82 ASN A CA 1
ATOM 643 C C . ASN A 1 82 ? -6.840 -0.535 17.493 1.00 98.12 82 ASN A C 1
ATOM 645 O O . ASN A 1 82 ? -7.650 -0.499 18.420 1.00 98.12 82 ASN A O 1
ATOM 649 N N . TYR A 1 83 ? -5.846 -1.424 17.457 1.00 98.31 83 TYR A N 1
ATOM 650 C CA . TYR A 1 83 ? -5.617 -2.402 18.517 1.00 98.31 83 TYR A CA 1
ATOM 651 C C . TYR A 1 83 ? -5.395 -1.719 19.870 1.00 98.31 83 TYR A C 1
ATOM 653 O O . TYR A 1 83 ? -6.049 -2.068 20.856 1.00 98.31 83 TYR A O 1
ATOM 661 N N . MET A 1 84 ? -4.536 -0.698 19.908 1.00 98.31 84 MET A N 1
ATOM 662 C CA . MET A 1 84 ? -4.279 0.074 21.123 1.00 98.31 84 MET A CA 1
ATOM 663 C C . MET A 1 84 ? -5.541 0.780 21.624 1.00 98.31 84 MET A C 1
ATOM 665 O O . MET A 1 84 ? -5.829 0.741 22.820 1.00 98.31 84 MET A O 1
ATOM 669 N N . LEU A 1 85 ? -6.341 1.367 20.730 1.00 98.19 85 LEU A N 1
ATOM 670 C CA . LEU A 1 85 ? -7.620 1.980 21.091 1.00 98.19 85 LEU A CA 1
ATOM 671 C C . LEU A 1 85 ? -8.574 0.973 21.753 1.00 98.19 85 LEU A C 1
ATOM 673 O O . LEU A 1 85 ? -9.167 1.285 22.788 1.00 98.19 85 LEU A O 1
ATOM 677 N N . TYR A 1 86 ? -8.713 -0.231 21.192 1.00 97.94 86 TYR A N 1
ATOM 678 C CA . TYR A 1 86 ? -9.557 -1.275 21.779 1.00 97.94 86 TYR A CA 1
ATOM 679 C C . TYR A 1 86 ? -9.041 -1.737 23.140 1.00 97.94 86 TYR A C 1
ATOM 681 O O . TYR A 1 86 ? -9.839 -1.900 24.064 1.00 97.94 86 TYR A O 1
ATOM 689 N N . LEU A 1 87 ? -7.724 -1.887 23.288 1.00 98.19 87 LEU A N 1
ATOM 690 C CA . LEU A 1 87 ? -7.100 -2.234 24.562 1.00 98.19 87 LEU A CA 1
ATOM 691 C C . LEU A 1 87 ? -7.408 -1.175 25.634 1.00 98.19 87 LEU A C 1
ATOM 693 O O . LEU A 1 87 ? -7.835 -1.509 26.739 1.00 98.19 87 LEU A O 1
ATOM 697 N N . HIS A 1 88 ? -7.262 0.108 25.291 1.00 97.81 88 HIS A N 1
ATOM 698 C CA . HIS A 1 88 ? -7.600 1.211 26.188 1.00 97.81 88 HIS A CA 1
ATOM 699 C C . HIS A 1 88 ? -9.085 1.215 26.561 1.00 97.81 88 HIS A C 1
ATOM 701 O O . HIS A 1 88 ? -9.414 1.330 27.738 1.00 97.81 88 HIS A O 1
ATOM 707 N N . LYS A 1 89 ? -9.986 1.030 25.589 1.00 97.44 89 LYS A N 1
ATOM 708 C CA . LYS A 1 89 ? -11.435 0.968 25.835 1.00 97.44 89 LYS A CA 1
ATOM 709 C C . LYS A 1 89 ? -11.830 -0.189 26.745 1.00 97.44 89 LYS A C 1
ATOM 711 O O . LYS A 1 89 ? -12.719 -0.030 27.579 1.00 97.44 89 LYS A O 1
ATOM 716 N N . GLN A 1 90 ? -11.175 -1.337 26.599 1.00 97.44 90 GLN A N 1
ATOM 717 C CA . GLN A 1 90 ? -11.403 -2.489 27.461 1.00 97.44 90 GLN A CA 1
ATOM 718 C C . GLN A 1 90 ? -10.990 -2.196 28.907 1.00 97.44 90 GLN A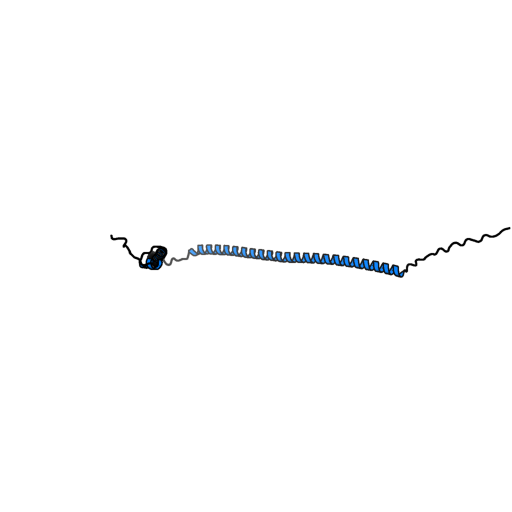 C 1
ATOM 720 O O . GLN A 1 90 ? -11.739 -2.512 29.831 1.00 97.44 90 GLN A O 1
ATOM 725 N N . GLU A 1 91 ? -9.827 -1.578 29.111 1.00 97.12 91 GLU A N 1
ATOM 726 C CA . GLU A 1 91 ? -9.365 -1.233 30.456 1.00 97.12 91 GLU A CA 1
ATOM 727 C C . GLU A 1 91 ? -10.219 -0.116 31.077 1.00 97.12 91 GLU A C 1
ATOM 729 O O . GLU A 1 91 ? -10.590 -0.215 32.244 1.00 97.12 91 GLU A O 1
ATOM 734 N N . GLU A 1 92 ? -10.622 0.894 30.295 1.00 95.81 92 GLU A N 1
ATOM 735 C CA . GLU A 1 92 ? -11.588 1.920 30.716 1.00 95.81 92 GLU A CA 1
ATOM 736 C C . GLU A 1 92 ? -12.909 1.293 31.181 1.00 95.81 92 GLU A C 1
ATOM 738 O O . GLU A 1 92 ? -13.400 1.637 32.256 1.00 95.81 92 GLU A O 1
ATOM 743 N N . ALA A 1 93 ? -13.465 0.350 30.412 1.00 94.75 93 ALA A N 1
ATOM 744 C CA . ALA A 1 93 ? -14.686 -0.360 30.782 1.00 94.75 93 ALA A CA 1
ATOM 745 C C . ALA A 1 93 ? -14.496 -1.175 32.070 1.00 94.75 93 ALA A C 1
ATOM 747 O O . ALA A 1 93 ? -15.316 -1.077 32.977 1.00 94.75 93 ALA A O 1
ATOM 748 N N . ARG A 1 94 ? -13.374 -1.897 32.212 1.00 94.81 94 ARG A N 1
ATOM 749 C CA . ARG A 1 94 ? -13.064 -2.664 33.431 1.00 94.81 94 ARG A CA 1
ATOM 750 C C . ARG A 1 94 ? -12.963 -1.766 34.667 1.00 94.81 94 ARG A C 1
ATOM 752 O O . ARG A 1 94 ? -13.436 -2.139 35.739 1.00 94.81 94 ARG A O 1
ATOM 759 N N . ILE A 1 95 ? -12.331 -0.599 34.533 1.00 92.88 95 ILE A N 1
ATOM 760 C CA . ILE A 1 95 ? -12.214 0.387 35.615 1.00 92.88 95 ILE A CA 1
ATOM 761 C C . ILE A 1 95 ? -13.583 0.986 35.938 1.00 92.88 95 ILE A C 1
ATOM 763 O O . ILE A 1 95 ? -13.917 1.110 37.115 1.00 92.88 95 ILE A O 1
ATOM 767 N N . SER A 1 96 ? -14.376 1.331 34.920 1.00 91.31 96 SER A N 1
ATOM 768 C CA . SER A 1 96 ? -15.735 1.847 35.098 1.00 91.31 96 SER A CA 1
ATOM 769 C C . SER A 1 96 ? -16.613 0.842 35.840 1.00 91.31 96 SER A C 1
ATOM 771 O O . SER A 1 96 ? -17.235 1.206 36.833 1.00 91.31 96 SER A O 1
ATOM 773 N N . ASP A 1 97 ? -16.587 -0.429 35.437 1.00 89.88 97 ASP A N 1
ATOM 774 C CA . ASP A 1 97 ? -17.342 -1.503 36.084 1.00 89.88 97 ASP A CA 1
ATOM 775 C C . ASP A 1 97 ? -16.907 -1.700 37.543 1.00 89.88 97 ASP A C 1
ATOM 777 O O . ASP A 1 97 ? -17.746 -1.845 38.433 1.00 89.88 97 ASP A O 1
ATOM 781 N N . ALA A 1 98 ? -15.598 -1.665 37.822 1.00 87.38 98 ALA A N 1
ATOM 782 C CA . ALA A 1 98 ? -15.079 -1.763 39.187 1.00 87.38 98 ALA A CA 1
ATOM 783 C C . ALA A 1 98 ? -15.477 -0.551 40.050 1.00 87.38 98 ALA A C 1
ATOM 785 O O . ALA A 1 98 ? -15.821 -0.706 41.225 1.00 87.38 98 ALA A O 1
ATOM 786 N N . LEU A 1 99 ? -15.456 0.656 39.476 1.00 86.38 99 LEU A N 1
ATOM 787 C CA . LEU A 1 99 ? -15.862 1.884 40.156 1.00 86.38 99 LEU A CA 1
ATOM 788 C C . LEU A 1 99 ? -17.368 1.898 40.435 1.00 86.38 99 LEU A C 1
ATOM 790 O O . LEU A 1 99 ? -17.785 2.328 41.511 1.00 86.38 99 LEU A O 1
ATOM 794 N N . ASP A 1 100 ? -18.184 1.416 39.501 1.00 83.19 100 ASP A N 1
ATOM 795 C CA . ASP A 1 100 ? -19.629 1.310 39.679 1.00 83.19 100 ASP A CA 1
ATOM 796 C C . ASP A 1 100 ? -19.974 0.251 40.732 1.00 83.19 100 ASP A C 1
ATOM 798 O O . ASP A 1 100 ? -20.760 0.545 41.633 1.00 83.19 100 ASP A O 1
ATOM 802 N N . GLN A 1 101 ? -19.295 -0.906 40.736 1.00 77.69 101 GLN A N 1
ATOM 803 C CA . GLN A 1 101 ? -19.396 -1.910 41.809 1.00 77.69 101 GLN A CA 1
ATOM 804 C C . GLN A 1 101 ? -19.104 -1.324 43.201 1.00 77.69 101 GLN A C 1
ATOM 806 O O . GLN A 1 101 ? -19.822 -1.617 44.158 1.00 77.69 101 GLN A O 1
ATOM 811 N N . GLN A 1 102 ? -18.086 -0.469 43.326 1.00 70.38 102 GLN A N 1
ATOM 812 C CA . GLN A 1 102 ? -17.755 0.198 44.591 1.00 70.38 102 GLN A CA 1
ATOM 813 C C . GLN A 1 102 ? -18.727 1.337 44.944 1.00 70.38 102 GLN A C 1
ATOM 815 O O . GLN A 1 102 ? -19.002 1.574 46.124 1.00 70.38 102 GLN A O 1
ATOM 820 N N . ARG A 1 103 ? -19.287 2.039 43.949 1.00 62.22 103 ARG A N 1
ATOM 821 C CA . ARG A 1 103 ? -20.236 3.149 44.158 1.00 62.22 103 ARG A CA 1
ATOM 822 C C . ARG A 1 103 ? -21.673 2.721 44.460 1.00 62.22 103 ARG A C 1
ATOM 824 O O . ARG A 1 103 ? -22.455 3.578 44.874 1.00 62.22 103 ARG A O 1
ATOM 831 N N . PHE A 1 104 ? -22.008 1.428 44.417 1.00 54.53 104 PHE A N 1
ATOM 832 C CA . PHE A 1 104 ? -23.275 0.927 44.979 1.00 54.53 104 PHE A CA 1
ATOM 833 C C . PHE A 1 104 ? -23.438 1.192 46.493 1.00 54.53 104 PHE A C 1
ATOM 835 O O . PHE A 1 104 ? -24.523 0.986 47.028 1.00 54.53 104 PHE A O 1
ATOM 842 N N . SER A 1 105 ? -22.421 1.711 47.195 1.00 52.50 105 SER A N 1
ATOM 843 C CA . SER A 1 105 ? -22.501 2.030 48.628 1.00 52.50 105 SER A CA 1
ATOM 844 C C . SER A 1 105 ? -23.033 3.433 48.981 1.00 52.50 105 SER A C 1
ATOM 846 O O . SER A 1 105 ? -23.061 3.764 50.165 1.00 52.50 105 SER A O 1
ATOM 848 N N . ASN A 1 106 ? -23.461 4.273 48.029 1.00 46.88 106 ASN A N 1
ATOM 849 C CA . ASN A 1 106 ? -24.052 5.578 48.378 1.00 46.88 106 ASN A CA 1
ATOM 850 C C . ASN A 1 106 ? -25.338 5.914 47.615 1.00 46.88 106 ASN A C 1
ATOM 852 O O . ASN A 1 106 ? -25.612 7.075 47.316 1.00 46.88 106 ASN A O 1
ATOM 856 N N . VAL A 1 107 ? -26.155 4.902 47.321 1.00 57.28 107 VAL A N 1
ATOM 857 C CA . VAL A 1 107 ? -27.582 5.134 47.092 1.00 57.28 107 VAL A CA 1
ATOM 858 C C . VAL A 1 107 ? -28.252 5.054 48.457 1.00 57.28 107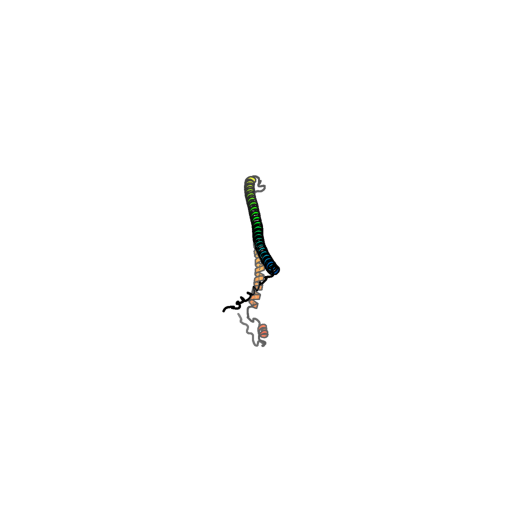 VAL A C 1
ATOM 860 O O . VAL A 1 107 ? -28.626 3.980 48.925 1.00 57.28 107 VAL A O 1
ATOM 863 N N . VAL A 1 108 ? -28.380 6.199 49.129 1.00 53.94 108 VAL A N 1
ATOM 864 C CA . VAL A 1 108 ? -29.404 6.338 50.165 1.00 53.94 108 VAL A CA 1
ATOM 865 C C . VAL A 1 108 ? -30.724 6.081 49.454 1.00 53.94 108 VAL A C 1
ATOM 867 O O . VAL A 1 108 ? -31.138 6.859 48.595 1.00 53.94 108 VAL A O 1
ATOM 870 N N . VAL A 1 109 ? -31.348 4.949 49.766 1.00 57.00 109 VAL A N 1
ATOM 871 C CA . VAL A 1 109 ? -32.732 4.659 49.404 1.00 57.00 109 VAL A CA 1
ATOM 872 C C . VAL A 1 109 ? -33.578 5.741 50.078 1.00 57.00 109 VAL A C 1
ATOM 874 O O . VAL A 1 109 ? -33.950 5.616 51.239 1.00 57.00 109 VAL A O 1
ATOM 877 N N . ALA A 1 110 ? -33.797 6.856 49.379 1.00 58.00 110 ALA A N 1
ATOM 878 C CA . ALA A 1 110 ? -34.591 7.977 49.877 1.00 58.00 110 ALA A CA 1
ATOM 879 C C . ALA A 1 110 ? -36.085 7.619 49.965 1.00 58.00 110 ALA A C 1
ATOM 881 O O . ALA A 1 110 ? -36.854 8.340 50.592 1.00 58.00 110 ALA A O 1
ATOM 882 N N . GLU A 1 111 ? -36.488 6.485 49.388 1.00 57.53 111 GLU A N 1
ATOM 883 C CA . GLU A 1 111 ? -37.855 5.987 49.433 1.00 57.53 111 GLU A CA 1
ATOM 884 C C . GLU A 1 111 ? -37.854 4.454 49.354 1.00 57.53 111 GLU A C 1
ATOM 886 O O . GLU A 1 111 ? -37.225 3.898 48.447 1.00 57.53 111 GLU A O 1
ATOM 891 N N . PRO A 1 112 ? -38.525 3.734 50.275 1.00 52.81 112 PRO A N 1
ATOM 892 C CA . PRO A 1 112 ? -38.716 2.298 50.121 1.00 52.81 112 PRO A CA 1
ATOM 893 C C . PRO A 1 112 ? -39.405 2.026 48.780 1.00 52.81 112 PRO A C 1
ATOM 895 O O . PRO A 1 112 ? -40.346 2.728 48.407 1.00 52.81 112 PRO A O 1
ATOM 898 N N . ALA A 1 113 ? -38.937 1.006 48.057 1.00 59.25 113 ALA A N 1
ATOM 899 C CA . ALA A 1 113 ? -39.504 0.601 46.779 1.00 59.25 113 ALA A CA 1
ATOM 900 C C . ALA A 1 113 ? -40.997 0.276 46.944 1.00 59.25 113 ALA A C 1
ATOM 902 O O . ALA A 1 113 ? -41.375 -0.817 47.367 1.00 59.25 113 ALA A O 1
ATOM 903 N N . THR A 1 114 ? -41.858 1.237 46.612 1.00 63.19 114 THR A N 1
ATOM 904 C CA . THR A 1 114 ? -43.286 0.982 46.477 1.00 63.19 114 THR A CA 1
ATOM 905 C C . THR A 1 114 ? -43.453 0.177 45.204 1.00 63.19 114 THR A C 1
ATOM 907 O O . THR A 1 114 ? -43.228 0.676 44.104 1.00 63.19 114 THR A O 1
ATOM 910 N N . VAL A 1 115 ? -43.813 -1.095 45.355 1.00 61.06 115 VAL A N 1
ATOM 911 C CA . VAL A 1 115 ? -44.226 -1.944 44.238 1.00 61.06 115 VAL A CA 1
ATOM 912 C C . VAL A 1 115 ? -45.407 -1.232 43.569 1.00 61.06 115 VAL A C 1
ATOM 914 O O . VAL A 1 115 ? -46.418 -1.029 44.249 1.00 61.06 115 VAL A O 1
ATOM 917 N N . PRO A 1 116 ? -45.325 -0.800 42.296 1.00 61.66 116 PRO A N 1
ATOM 918 C CA . PRO A 1 116 ? -46.455 -0.156 41.644 1.00 61.66 116 PRO A CA 1
ATOM 919 C C . PRO A 1 116 ? -47.546 -1.208 41.427 1.00 61.66 116 PRO A C 1
ATOM 921 O O . PRO A 1 116 ? -47.580 -1.919 40.425 1.00 61.66 116 PRO A O 1
ATOM 924 N N . PHE A 1 117 ? -48.438 -1.339 42.407 1.00 57.47 117 PHE A N 1
ATOM 925 C CA . PHE A 1 117 ? -49.579 -2.242 42.372 1.00 57.47 117 PHE A CA 1
ATOM 926 C C . PHE A 1 117 ? -50.724 -1.584 41.602 1.00 57.47 117 PHE A C 1
ATOM 928 O O . PHE A 1 117 ? -51.737 -1.183 42.160 1.00 57.47 117 PHE A O 1
ATOM 935 N N . ALA A 1 118 ? -50.538 -1.448 40.295 1.00 59.75 118 ALA A N 1
ATOM 936 C CA . ALA A 1 118 ? -51.631 -1.354 39.341 1.00 59.75 118 ALA A CA 1
ATOM 937 C C . ALA A 1 118 ? -51.054 -1.584 37.940 1.00 59.75 118 ALA A C 1
ATOM 939 O O . ALA A 1 118 ? -50.448 -0.667 37.379 1.00 59.75 118 ALA A O 1
ATOM 940 N N . PRO A 1 119 ? -51.230 -2.769 37.325 1.00 60.53 119 PRO A N 1
ATOM 941 C CA . PRO A 1 119 ? -51.110 -2.841 35.879 1.00 60.53 119 PRO A CA 1
ATOM 942 C C . PRO A 1 119 ? -52.110 -1.831 35.311 1.00 60.53 119 PRO A C 1
ATOM 944 O O . PRO A 1 119 ? -53.313 -1.948 35.544 1.00 60.53 119 PRO A O 1
ATOM 947 N N . GLN A 1 120 ? -51.621 -0.805 34.611 1.00 65.19 120 GLN A N 1
ATOM 948 C CA . GLN A 1 120 ? -52.493 0.110 33.884 1.00 65.19 120 GLN A CA 1
ATOM 949 C C . GLN A 1 120 ? -53.223 -0.724 32.836 1.00 65.19 120 GLN A C 1
ATOM 951 O O . GLN A 1 120 ? -52.662 -1.097 31.804 1.00 65.19 120 GLN A O 1
ATOM 956 N N . GLY A 1 121 ? -54.456 -1.102 33.164 1.00 67.12 121 GLY A N 1
ATOM 957 C CA . GLY A 1 121 ? -55.264 -2.038 32.407 1.00 67.12 121 GLY A CA 1
ATOM 958 C C . GLY A 1 121 ? -55.718 -1.421 31.095 1.00 67.12 121 GLY A C 1
ATOM 959 O O . GLY A 1 121 ? -56.881 -1.070 30.941 1.00 67.12 121 GLY A O 1
ATOM 960 N N . ARG A 1 122 ? -54.817 -1.338 30.112 1.00 77.88 122 ARG A N 1
ATOM 961 C CA . ARG A 1 122 ? -55.134 -0.926 28.735 1.00 77.88 122 ARG A CA 1
ATOM 962 C C . ARG A 1 122 ? -55.987 -1.972 28.006 1.00 77.88 122 ARG A C 1
ATOM 964 O O . ARG A 1 122 ? -56.300 -1.780 26.839 1.00 77.88 122 ARG A O 1
ATOM 971 N N . TRP A 1 123 ? -56.392 -3.052 28.683 1.00 82.88 123 TRP A N 1
ATOM 972 C CA . TRP A 1 123 ? -57.268 -4.095 28.149 1.00 82.88 123 TRP A CA 1
ATOM 973 C C . TRP A 1 123 ? -58.566 -3.509 27.582 1.00 82.88 123 TRP A C 1
ATOM 975 O O . TRP A 1 123 ? -58.976 -3.900 26.497 1.00 82.88 123 TRP A O 1
ATOM 985 N N . LEU A 1 124 ? -59.142 -2.498 28.246 1.00 84.50 124 LEU A N 1
ATOM 986 C CA . LEU A 1 124 ? -60.344 -1.821 27.762 1.00 84.50 124 LEU A CA 1
ATOM 987 C C . LEU A 1 124 ? -60.102 -1.120 26.416 1.00 84.50 124 LEU A C 1
ATOM 989 O O . LEU A 1 124 ? -60.931 -1.207 25.517 1.00 84.50 124 LEU A O 1
ATOM 993 N N . LEU A 1 125 ? -58.943 -0.469 26.252 1.00 86.38 125 LEU A N 1
ATOM 994 C CA . LEU A 1 125 ? -58.553 0.181 24.995 1.00 86.38 125 LEU A CA 1
ATOM 995 C C . LEU A 1 125 ? -58.298 -0.843 23.887 1.00 86.38 125 LEU A C 1
ATOM 997 O O . LEU A 1 125 ? -58.691 -0.612 22.750 1.00 86.38 125 LEU A O 1
ATOM 1001 N N . VAL A 1 126 ? -57.674 -1.978 24.214 1.00 89.19 126 VAL A N 1
ATOM 1002 C CA . VAL A 1 126 ? -57.430 -3.067 23.255 1.00 89.19 126 VAL A CA 1
ATOM 1003 C C . VAL A 1 126 ? -58.748 -3.683 22.787 1.00 89.19 126 VAL A C 1
ATOM 1005 O O . VAL A 1 126 ? -58.923 -3.896 21.592 1.00 89.19 126 VAL A O 1
ATOM 1008 N N . VAL A 1 127 ? -59.695 -3.916 23.700 1.00 91.88 127 VAL A N 1
ATOM 1009 C CA . VAL A 1 127 ? -61.030 -4.432 23.363 1.00 91.88 127 VAL A CA 1
ATOM 1010 C C . VAL A 1 127 ? -61.806 -3.427 22.516 1.00 91.88 127 VAL A C 1
ATOM 1012 O O . VAL A 1 127 ? -62.407 -3.811 21.517 1.00 91.88 127 VAL A O 1
ATOM 1015 N N . LEU A 1 128 ? -61.760 -2.139 22.865 1.00 93.62 128 LEU A N 1
ATOM 1016 C CA . LEU A 1 128 ? -62.469 -1.094 22.129 1.00 93.62 128 LEU A CA 1
ATOM 1017 C C . LEU A 1 128 ? -61.905 -0.918 20.712 1.00 93.62 128 LEU A C 1
ATOM 1019 O O . LEU A 1 128 ? -62.665 -0.876 19.745 1.00 93.62 128 LEU A O 1
ATOM 1023 N N . LEU A 1 129 ? -60.578 -0.885 20.571 1.00 93.31 129 LEU A N 1
ATOM 1024 C CA . LEU A 1 129 ? -59.921 -0.754 19.272 1.00 93.31 129 LEU A CA 1
ATOM 1025 C C . LEU A 1 129 ? -60.079 -2.026 18.426 1.00 93.31 129 LEU A C 1
ATOM 1027 O O . LEU A 1 129 ? -60.370 -1.943 17.236 1.00 93.31 129 LEU A O 1
ATOM 1031 N N . GLY A 1 130 ? -59.956 -3.202 19.047 1.00 94.88 130 GLY A N 1
ATOM 1032 C CA . GLY A 1 130 ? -60.180 -4.489 18.392 1.00 94.88 130 GLY A CA 1
ATOM 1033 C C . GLY A 1 130 ? -61.618 -4.648 17.900 1.00 94.88 130 GLY A C 1
ATOM 1034 O O . GLY A 1 130 ? -61.829 -5.069 16.766 1.00 94.88 130 GLY A O 1
ATOM 1035 N N . GLY A 1 131 ? -62.604 -4.241 18.705 1.00 94.94 131 GLY A N 1
ATOM 1036 C CA . GLY A 1 131 ? -64.014 -4.244 18.318 1.00 94.94 131 GLY A CA 1
ATOM 1037 C C . GLY A 1 131 ? -64.312 -3.304 17.149 1.00 94.94 131 GLY A C 1
ATOM 1038 O O . GLY A 1 131 ? -65.039 -3.683 16.231 1.00 94.94 131 GLY A O 1
ATOM 1039 N N . LEU A 1 132 ? -63.709 -2.111 17.138 1.00 95.56 132 LEU A N 1
ATOM 1040 C CA . LEU A 1 132 ? -63.847 -1.160 16.032 1.00 95.56 132 LEU A CA 1
ATOM 1041 C C . LEU A 1 132 ? -63.252 -1.706 14.725 1.00 95.56 132 LEU A C 1
ATOM 1043 O O . LEU A 1 132 ? -63.859 -1.586 13.664 1.00 95.56 132 LEU A O 1
ATOM 1047 N N . ILE A 1 133 ? -62.075 -2.330 14.792 1.00 96.00 133 ILE A N 1
ATOM 1048 C CA . ILE A 1 133 ? -61.434 -2.928 13.614 1.00 96.00 133 ILE A CA 1
ATOM 1049 C C . ILE A 1 133 ? -62.248 -4.129 13.116 1.00 96.00 133 ILE A C 1
ATOM 1051 O O . ILE A 1 133 ? -62.470 -4.263 11.914 1.00 96.00 133 ILE A O 1
ATOM 1055 N N . ALA A 1 134 ? -62.730 -4.980 14.024 1.00 95.62 134 ALA A N 1
ATOM 1056 C CA . ALA A 1 134 ? -63.523 -6.153 13.675 1.00 95.62 134 ALA A CA 1
ATOM 1057 C C . ALA A 1 134 ? -64.871 -5.785 13.036 1.00 95.62 134 ALA A C 1
ATOM 1059 O O . ALA A 1 134 ? -65.299 -6.454 12.096 1.00 95.62 134 ALA A O 1
ATOM 1060 N N . SER A 1 135 ? -65.530 -4.717 13.496 1.00 94.88 135 SER A N 1
ATOM 1061 C CA . SER A 1 135 ? -66.792 -4.264 12.902 1.00 94.88 135 SER A CA 1
ATOM 1062 C C . SER A 1 135 ? -66.592 -3.735 11.481 1.00 94.88 135 SER A C 1
ATOM 1064 O O . SER A 1 135 ? -67.329 -4.140 10.581 1.00 94.88 135 SER A O 1
ATOM 1066 N N . LEU A 1 136 ? -65.551 -2.925 11.244 1.00 95.38 136 LEU A N 1
ATOM 1067 C CA . LEU A 1 136 ? -65.188 -2.491 9.892 1.00 95.38 136 LEU A CA 1
ATOM 1068 C C . LEU A 1 136 ? -64.844 -3.684 8.995 1.00 95.38 136 LEU A C 1
ATOM 1070 O O . LEU A 1 136 ? -65.334 -3.770 7.870 1.00 95.38 136 LEU A O 1
ATOM 1074 N N . ALA A 1 137 ? -64.027 -4.614 9.493 1.00 94.75 137 ALA A N 1
ATOM 1075 C CA . ALA A 1 137 ? -63.634 -5.801 8.744 1.00 94.75 137 ALA A CA 1
ATOM 1076 C C . ALA A 1 137 ? -64.842 -6.679 8.383 1.00 94.75 137 ALA A C 1
ATOM 1078 O O . ALA A 1 137 ? -64.904 -7.182 7.267 1.00 94.75 137 ALA A O 1
ATOM 1079 N N . SER A 1 138 ? -65.820 -6.816 9.282 1.00 94.69 138 SER A N 1
ATOM 1080 C CA . SER A 1 138 ? -67.055 -7.569 9.039 1.00 94.69 138 SER A CA 1
ATOM 1081 C C . SER A 1 138 ? -67.874 -6.977 7.892 1.00 94.69 138 SER A C 1
ATOM 1083 O O . SER A 1 138 ? -68.261 -7.699 6.976 1.00 94.69 138 SER A O 1
ATOM 1085 N N . VAL A 1 139 ? -68.078 -5.654 7.887 1.00 93.38 139 VAL A N 1
ATOM 1086 C CA . VAL A 1 139 ? -68.812 -4.975 6.805 1.00 93.38 139 VAL A CA 1
ATOM 1087 C C . VAL A 1 139 ? -68.067 -5.107 5.479 1.00 93.38 139 VAL A C 1
ATOM 1089 O O . VAL A 1 139 ? -68.669 -5.463 4.469 1.00 93.38 139 VAL A O 1
ATOM 1092 N N . MET A 1 140 ? -66.751 -4.880 5.478 1.00 92.25 140 MET A N 1
ATOM 1093 C CA . MET A 1 140 ? -65.931 -5.029 4.272 1.00 92.25 140 MET A CA 1
ATOM 1094 C C . MET A 1 140 ? -65.979 -6.461 3.735 1.00 92.25 140 MET A C 1
ATOM 1096 O O . MET A 1 140 ? -66.143 -6.661 2.534 1.00 92.25 140 MET A O 1
ATOM 1100 N N . LEU A 1 141 ? -65.890 -7.460 4.615 1.00 91.12 141 LEU A N 1
ATOM 1101 C CA . LEU A 1 141 ? -65.962 -8.863 4.228 1.00 91.12 141 LEU A CA 1
ATOM 1102 C C . LEU A 1 141 ? -67.348 -9.225 3.685 1.00 91.12 141 LEU A C 1
ATOM 1104 O O . LEU A 1 141 ? -67.424 -9.910 2.672 1.00 91.12 141 LEU A O 1
ATOM 1108 N N . ALA A 1 142 ? -68.428 -8.733 4.297 1.00 89.19 142 ALA A N 1
ATOM 1109 C CA . ALA A 1 142 ? -69.787 -8.944 3.805 1.00 89.19 142 ALA A CA 1
ATOM 1110 C C . ALA A 1 142 ? -69.971 -8.376 2.391 1.00 89.19 142 ALA A C 1
ATOM 1112 O O . ALA A 1 142 ? -70.500 -9.069 1.531 1.00 89.19 142 ALA A O 1
ATOM 1113 N N . LEU A 1 143 ? -69.466 -7.166 2.122 1.00 85.94 143 LEU A N 1
ATOM 1114 C CA . LEU A 1 143 ? -69.519 -6.559 0.788 1.00 85.94 143 LEU A CA 1
ATOM 1115 C C . LEU A 1 143 ? -68.686 -7.330 -0.242 1.00 85.94 143 LEU A C 1
ATOM 1117 O O . LEU A 1 143 ? -69.109 -7.482 -1.385 1.00 85.94 143 LEU A O 1
ATOM 1121 N N . VAL A 1 144 ? -67.507 -7.828 0.143 1.00 86.56 144 VAL A N 1
ATOM 1122 C CA . VAL A 1 144 ? -66.681 -8.663 -0.743 1.00 86.56 144 VAL A CA 1
ATOM 1123 C C . VAL A 1 144 ? -67.386 -9.980 -1.049 1.00 86.56 144 VAL A C 1
ATOM 1125 O O . VAL A 1 144 ? -67.458 -10.363 -2.211 1.00 86.56 144 VAL A O 1
ATOM 1128 N N . VAL A 1 145 ? -67.934 -10.652 -0.036 1.00 84.69 145 VAL A N 1
ATOM 1129 C CA . VAL A 1 145 ? -68.672 -11.908 -0.219 1.00 84.69 145 VAL A CA 1
ATOM 1130 C C . VAL A 1 145 ? -69.896 -11.689 -1.103 1.00 84.69 145 VAL A C 1
ATOM 1132 O O . VAL A 1 145 ? -70.088 -12.451 -2.039 1.00 84.69 145 VAL A O 1
ATOM 1135 N N . ASP A 1 146 ? -70.675 -10.633 -0.869 1.00 80.12 146 ASP A N 1
ATOM 1136 C CA . ASP A 1 146 ? -71.868 -10.324 -1.666 1.00 80.12 146 ASP A CA 1
ATOM 1137 C C . ASP A 1 146 ? -71.507 -9.985 -3.120 1.00 80.12 146 ASP A C 1
ATOM 1139 O O . ASP A 1 146 ? -72.170 -10.424 -4.052 1.00 80.12 146 ASP A O 1
ATOM 1143 N N . ARG A 1 147 ? -70.383 -9.292 -3.352 1.00 74.94 147 ARG A N 1
ATOM 1144 C CA . ARG A 1 147 ? -69.923 -8.979 -4.714 1.00 74.94 147 ARG A CA 1
ATOM 1145 C C . ARG A 1 147 ? -69.398 -10.196 -5.478 1.00 74.94 147 ARG A C 1
ATOM 1147 O O . ARG A 1 147 ? -69.367 -10.160 -6.710 1.00 74.94 147 ARG A O 1
ATOM 1154 N N . TRP A 1 148 ? -68.945 -11.220 -4.757 1.00 74.38 148 TRP A N 1
ATOM 1155 C CA . TRP A 1 148 ? -68.419 -12.470 -5.307 1.00 74.38 148 TRP A CA 1
ATOM 1156 C C . TRP A 1 148 ? -69.453 -13.605 -5.307 1.00 74.38 148 TRP A C 1
ATOM 1158 O O . TRP A 1 148 ? -69.155 -14.655 -5.871 1.00 74.38 148 TRP A O 1
ATOM 1168 N N . ASP A 1 149 ? -70.643 -13.411 -4.725 1.00 66.44 149 ASP A N 1
ATOM 1169 C CA . ASP A 1 149 ? -71.775 -14.338 -4.813 1.00 66.44 149 ASP A CA 1
ATOM 1170 C C . ASP A 1 149 ? -72.528 -14.080 -6.135 1.00 66.44 149 ASP A C 1
ATOM 1172 O O . ASP A 1 149 ? -73.173 -13.043 -6.285 1.00 66.44 149 ASP A O 1
ATOM 1176 N N . PRO A 1 150 ? -72.463 -14.977 -7.138 1.00 59.69 150 PRO A N 1
ATOM 1177 C CA . PRO A 1 150 ? -73.127 -14.798 -8.430 1.00 59.69 150 PRO A CA 1
ATOM 1178 C C . PRO A 1 150 ? -74.628 -15.147 -8.360 1.00 59.69 150 PRO A C 1
ATOM 1180 O O . PRO A 1 150 ? -75.165 -15.818 -9.243 1.00 59.69 150 PRO A O 1
ATOM 1183 N N . SER A 1 151 ? -75.308 -14.743 -7.286 1.00 61.50 151 SER A N 1
ATOM 1184 C CA . SER A 1 151 ? -76.695 -15.105 -7.000 1.00 61.50 151 SER A CA 1
ATOM 1185 C C . SER A 1 151 ? -77.609 -13.899 -7.190 1.00 61.50 151 SER A C 1
ATOM 1187 O O . SER A 1 151 ? -77.625 -12.989 -6.367 1.00 61.50 151 SER A O 1
ATOM 1189 N N . PHE A 1 152 ? -78.390 -13.899 -8.273 1.00 58.41 152 PHE A N 1
ATOM 1190 C CA . PHE A 1 152 ? -79.410 -12.882 -8.529 1.00 58.41 152 PHE A CA 1
ATOM 1191 C C . PHE A 1 152 ? -80.528 -13.007 -7.489 1.00 58.41 152 PHE A C 1
ATOM 1193 O O . PHE A 1 152 ? -81.323 -13.952 -7.525 1.00 58.41 152 PHE A O 1
ATOM 1200 N N . ARG A 1 153 ? -80.571 -12.087 -6.523 1.00 60.47 153 ARG A N 1
ATOM 1201 C CA . ARG A 1 153 ? -81.505 -12.166 -5.383 1.00 60.47 153 ARG A CA 1
ATOM 1202 C C . ARG A 1 153 ? -82.771 -11.338 -5.567 1.00 60.47 153 ARG A C 1
ATOM 1204 O O . ARG A 1 153 ? -83.737 -11.557 -4.836 1.00 60.47 153 ARG A O 1
ATOM 1211 N N . THR A 1 154 ? -82.803 -10.437 -6.543 1.00 61.81 154 THR A N 1
ATOM 1212 C CA . THR A 1 154 ? -83.972 -9.606 -6.847 1.00 61.81 154 THR A CA 1
ATOM 1213 C C . THR A 1 154 ? -84.418 -9.790 -8.301 1.00 61.81 154 THR A C 1
ATOM 1215 O O . THR A 1 154 ? -83.583 -9.949 -9.193 1.00 61.81 154 THR A O 1
ATOM 1218 N N . PRO A 1 155 ? -85.739 -9.791 -8.567 1.00 59.03 155 PRO A N 1
ATOM 1219 C CA . PRO A 1 155 ? -86.267 -9.978 -9.920 1.00 59.03 155 PRO A CA 1
ATOM 1220 C C . PRO A 1 155 ? -85.790 -8.884 -10.892 1.00 59.03 155 PRO A C 1
ATOM 1222 O O . PRO A 1 155 ? -85.528 -9.190 -12.054 1.00 59.03 155 PRO A O 1
ATOM 1225 N N . ASP A 1 156 ? -85.568 -7.662 -10.397 1.00 60.00 156 ASP A N 1
ATOM 1226 C CA . ASP A 1 156 ? -85.041 -6.535 -11.180 1.00 60.00 156 ASP A CA 1
ATOM 1227 C C . ASP A 1 156 ? -83.615 -6.790 -11.707 1.00 60.00 156 ASP A C 1
A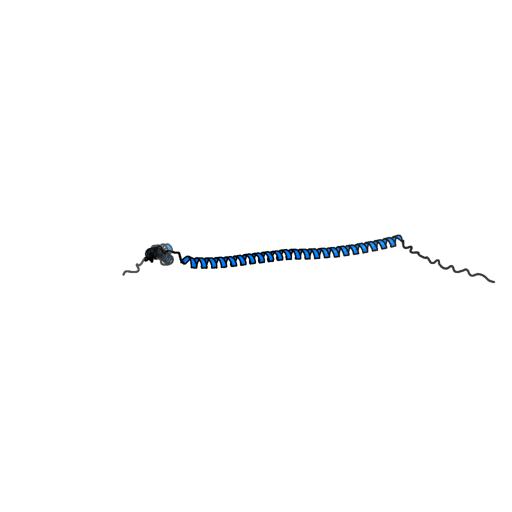TOM 1229 O O . ASP A 1 156 ? -83.257 -6.357 -12.804 1.00 60.00 156 ASP A O 1
ATOM 1233 N N . GLU A 1 157 ? -82.788 -7.526 -10.953 1.00 63.16 157 GLU A N 1
ATOM 1234 C CA . GLU A 1 157 ? -81.409 -7.828 -11.348 1.00 63.16 157 GLU A CA 1
ATOM 1235 C C . GLU A 1 157 ? -81.375 -8.823 -12.522 1.00 63.16 157 GLU A C 1
ATOM 1237 O O . GLU A 1 157 ? -80.605 -8.642 -13.469 1.00 63.16 157 GLU A O 1
ATOM 1242 N N . VAL A 1 158 ? -82.283 -9.810 -12.513 1.00 62.56 158 VAL A N 1
ATOM 1243 C CA . VAL A 1 158 ? -82.462 -10.793 -13.597 1.00 62.56 158 VAL A CA 1
ATOM 1244 C C . VAL A 1 158 ? -82.970 -10.127 -14.875 1.00 62.56 158 VAL A C 1
ATOM 1246 O O . VAL A 1 158 ? -82.466 -10.424 -15.958 1.00 62.56 158 VAL A O 1
ATOM 1249 N N . GLU A 1 159 ? -83.934 -9.210 -14.766 1.00 64.25 159 GLU A N 1
ATOM 1250 C CA . GLU A 1 159 ? -84.497 -8.510 -15.926 1.00 64.25 159 GLU A CA 1
ATOM 1251 C C . GLU A 1 159 ? -83.448 -7.628 -16.617 1.00 64.25 159 GLU A C 1
ATOM 1253 O O . GLU A 1 159 ? -83.344 -7.637 -17.846 1.00 64.25 159 GLU A O 1
ATOM 1258 N N . SER A 1 160 ? -82.601 -6.944 -15.837 1.00 63.22 160 SER A N 1
ATOM 1259 C CA . SER A 1 160 ? -81.529 -6.101 -16.382 1.00 63.22 160 SER A CA 1
ATOM 1260 C C . SER A 1 160 ? -80.422 -6.895 -17.088 1.00 63.22 160 SER A C 1
ATOM 1262 O O . SER A 1 160 ? -79.866 -6.418 -18.077 1.00 63.22 160 SER A O 1
ATOM 1264 N N . PHE A 1 161 ? -80.107 -8.107 -16.611 1.00 61.69 161 PHE A N 1
ATOM 1265 C CA . PHE A 1 161 ? -79.011 -8.910 -17.156 1.00 61.69 161 PHE A CA 1
ATOM 1266 C C . PHE A 1 161 ? -79.443 -9.766 -18.356 1.00 61.69 161 PHE A C 1
ATOM 1268 O O . PHE A 1 161 ? -78.681 -9.903 -19.313 1.00 61.69 161 PHE A O 1
ATOM 1275 N N . LEU A 1 162 ? -80.658 -10.333 -18.335 1.00 65.44 162 LEU A N 1
ATOM 1276 C CA . LEU A 1 162 ? -81.187 -11.151 -19.437 1.00 65.44 162 LEU A CA 1
ATOM 1277 C C . LEU A 1 162 ? -81.957 -10.344 -20.499 1.00 65.44 162 LEU A C 1
ATOM 1279 O O . LEU A 1 162 ? -82.164 -10.855 -21.598 1.00 65.44 162 LEU A O 1
ATOM 1283 N N . GLY A 1 163 ? -82.376 -9.106 -20.208 1.00 63.53 163 GLY A N 1
ATOM 1284 C CA . GLY A 1 163 ? -83.083 -8.236 -21.159 1.00 63.53 163 GLY A CA 1
ATOM 1285 C C . GLY A 1 163 ? -84.490 -8.716 -21.534 1.00 63.53 163 GLY A C 1
ATOM 1286 O O . GLY A 1 163 ? -85.037 -8.298 -22.555 1.00 63.53 163 GLY A O 1
ATOM 1287 N N . THR A 1 164 ? -85.075 -9.610 -20.734 1.00 67.38 164 THR A N 1
ATOM 1288 C CA . THR A 1 164 ? -86.414 -10.169 -20.948 1.00 67.38 164 THR A CA 1
ATOM 1289 C C . THR A 1 164 ? -87.275 -9.986 -19.702 1.00 67.38 164 THR A C 1
ATOM 1291 O O . THR A 1 164 ? -86.787 -10.294 -18.612 1.00 67.38 164 THR A O 1
ATOM 1294 N N . PRO A 1 165 ? -88.547 -9.566 -19.844 1.00 66.50 165 PRO A N 1
ATOM 1295 C CA . PRO A 1 165 ? -89.419 -9.326 -18.701 1.00 66.50 165 PRO A CA 1
ATOM 1296 C C . PRO A 1 165 ? -89.675 -10.611 -17.911 1.00 66.50 165 PRO A C 1
ATOM 1298 O O . PRO A 1 165 ? -89.967 -11.664 -18.487 1.00 66.50 165 PRO A O 1
ATOM 1301 N N . VAL A 1 166 ? -89.564 -10.532 -16.583 1.00 67.12 166 VAL A N 1
ATOM 1302 C CA . VAL A 1 166 ? -89.756 -11.679 -15.684 1.00 67.12 166 VAL A CA 1
ATOM 1303 C C . VAL A 1 166 ? -91.249 -12.017 -15.606 1.00 67.12 166 VAL A C 1
ATOM 1305 O O . VAL A 1 166 ? -92.042 -11.277 -15.033 1.00 67.12 166 VAL A O 1
ATOM 1308 N N . ILE A 1 167 ? -91.652 -13.153 -16.188 1.00 67.75 167 ILE A N 1
ATOM 1309 C CA . ILE A 1 167 ? -93.076 -13.520 -16.343 1.00 67.75 167 ILE A CA 1
ATOM 1310 C C . ILE A 1 167 ? -93.684 -14.099 -15.047 1.00 67.75 167 ILE A C 1
ATOM 1312 O O . ILE A 1 167 ? -94.894 -14.018 -14.843 1.00 67.75 167 ILE A O 1
ATO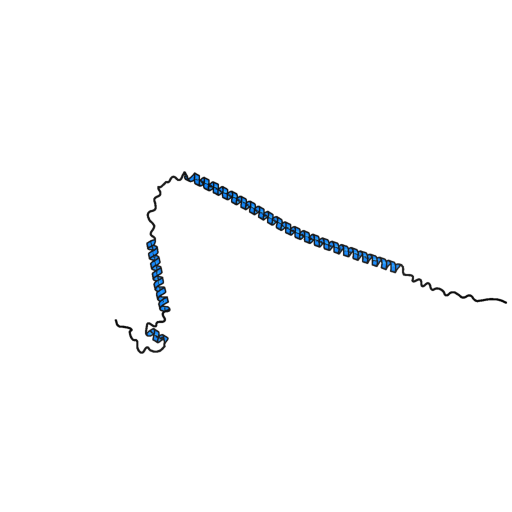M 1316 N N . ALA A 1 168 ? -92.873 -14.651 -14.138 1.00 61.41 168 ALA A N 1
ATOM 1317 C CA . ALA A 1 168 ? -93.326 -15.080 -12.813 1.00 61.41 168 ALA A CA 1
ATOM 1318 C C . ALA A 1 168 ? -92.157 -15.174 -11.818 1.00 61.41 168 ALA A C 1
ATOM 1320 O O . ALA A 1 168 ? -91.139 -15.797 -12.114 1.00 61.41 168 ALA A O 1
ATOM 1321 N N . ALA A 1 169 ? -92.331 -14.615 -10.617 1.00 64.75 169 ALA A N 1
ATOM 1322 C CA . ALA A 1 169 ? -91.427 -14.798 -9.483 1.00 64.75 169 ALA A CA 1
ATOM 1323 C C . ALA A 1 169 ? -92.151 -15.594 -8.391 1.00 64.75 169 ALA A C 1
ATOM 1325 O O . ALA A 1 169 ? -93.169 -15.153 -7.856 1.00 64.75 169 ALA A O 1
ATOM 1326 N N . PHE A 1 170 ? -91.642 -16.783 -8.068 1.00 66.25 170 PHE A N 1
ATOM 1327 C CA . PHE A 1 170 ? -92.193 -17.603 -6.992 1.00 66.25 170 PHE A CA 1
ATOM 1328 C C . PHE A 1 170 ? -91.449 -17.298 -5.689 1.00 66.25 170 PHE A C 1
ATOM 1330 O O . PHE A 1 170 ? -90.227 -17.470 -5.641 1.00 66.25 170 PHE A O 1
ATOM 1337 N N . PRO A 1 171 ? -92.139 -16.870 -4.617 1.00 66.88 171 PRO A N 1
ATOM 1338 C CA . PRO A 1 171 ? -91.498 -16.708 -3.323 1.00 66.88 171 PRO A CA 1
ATOM 1339 C C . PRO A 1 171 ? -91.061 -18.083 -2.814 1.00 66.88 171 PRO A C 1
ATOM 1341 O O . PRO A 1 171 ? -91.871 -19.003 -2.686 1.00 66.88 171 PRO A O 1
ATOM 1344 N N . LYS A 1 172 ? -89.770 -18.238 -2.512 1.00 66.25 172 LYS A N 1
ATOM 1345 C CA . LYS A 1 172 ? -89.231 -19.460 -1.907 1.00 66.25 172 LYS A CA 1
ATOM 1346 C C . LYS A 1 172 ? -89.571 -19.480 -0.407 1.00 66.25 172 LYS A C 1
ATOM 1348 O O . LYS A 1 172 ? -88.697 -19.269 0.422 1.00 66.25 172 LYS A O 1
ATOM 1353 N N . ASN A 1 173 ? -90.842 -19.780 -0.112 1.00 54.25 173 ASN A N 1
ATOM 1354 C CA . ASN A 1 173 ? -91.455 -20.088 1.194 1.00 54.25 173 ASN A CA 1
ATOM 1355 C C . ASN A 1 173 ? -91.605 -18.904 2.183 1.00 54.25 173 ASN A C 1
ATOM 1357 O O . ASN A 1 173 ? -90.754 -18.033 2.258 1.00 54.25 173 ASN A O 1
ATOM 1361 N N . GLY A 1 174 ? -92.672 -18.805 2.988 1.00 52.97 174 GLY A N 1
ATOM 1362 C CA . GLY A 1 174 ? -93.727 -19.794 3.245 1.00 52.97 174 GLY A CA 1
ATOM 1363 C C . GLY A 1 174 ? -93.352 -20.835 4.304 1.00 52.97 174 GLY A C 1
ATOM 1364 O O . GLY A 1 174 ? -93.600 -22.018 4.093 1.00 52.97 174 GLY A O 1
ATOM 1365 N N . ARG A 1 175 ? -92.708 -20.405 5.394 1.00 38.16 175 ARG A N 1
ATOM 1366 C CA . ARG A 1 175 ? -92.825 -20.924 6.766 1.00 38.16 175 ARG A CA 1
ATOM 1367 C C . ARG A 1 175 ? -92.059 -20.021 7.721 1.00 38.16 175 ARG A C 1
ATOM 1369 O O . ARG A 1 175 ? -90.965 -19.578 7.318 1.00 38.16 175 ARG A O 1
#

Radius of gyration: 61.71 Å; chains: 1; bounding box: 174×29×148 Å